Protein AF-A0A371FXV1-F1 (afdb_monomer_lite)

Foldseek 3Di:
DWDDDDDFKTKDFDADPVQNLTKIWIWGDDPPDIDIQIATRDPVRVVVSVVVVVVVSVVVVVVVD

pLDDT: mean 92.13, std 5.15, range [65.88, 97.31]

Structure (mmCIF, N/CA/C/O backbone):
data_AF-A0A371FXV1-F1
#
_entry.id   AF-A0A371FXV1-F1
#
loop_
_atom_site.group_PDB
_atom_site.id
_atom_site.type_symbol
_atom_site.label_atom_id
_atom_site.label_alt_id
_atom_site.label_comp_id
_atom_site.label_asym_id
_atom_site.label_entity_id
_atom_site.label_seq_id
_atom_site.pdbx_PDB_ins_code
_atom_site.Cartn_x
_atom_site.Cartn_y
_atom_site.Cartn_z
_atom_site.occupancy
_atom_site.B_iso_or_equiv
_atom_site.auth_seq_id
_atom_site.auth_comp_id
_atom_site.auth_asym_id
_atom_site.auth_atom_id
_atom_site.pdbx_PDB_model_num
ATOM 1 N N . LEU A 1 1 ? 4.015 -6.666 -7.759 1.00 91.00 1 LEU A N 1
ATOM 2 C CA . LEU A 1 1 ? 5.211 -6.851 -6.909 1.00 91.00 1 LEU A CA 1
ATOM 3 C C . LEU A 1 1 ? 4.998 -6.131 -5.586 1.00 91.00 1 LEU A C 1
ATOM 5 O O . LEU A 1 1 ? 4.804 -4.924 -5.612 1.00 91.00 1 LEU A O 1
ATOM 9 N N . VAL A 1 2 ? 5.020 -6.839 -4.457 1.00 94.12 2 VAL A N 1
ATOM 10 C CA . VAL A 1 2 ? 5.018 -6.193 -3.133 1.00 94.12 2 VAL A CA 1
ATOM 11 C C . VAL A 1 2 ? 6.413 -5.623 -2.867 1.00 94.12 2 VAL A C 1
ATOM 13 O O . VAL A 1 2 ? 7.402 -6.318 -3.081 1.00 94.12 2 VAL A O 1
ATOM 16 N N . THR A 1 3 ? 6.497 -4.352 -2.480 1.00 93.38 3 THR A N 1
ATOM 17 C CA . THR A 1 3 ? 7.760 -3.620 -2.291 1.00 93.38 3 THR A CA 1
ATOM 18 C C . THR A 1 3 ? 8.135 -3.419 -0.829 1.00 93.38 3 THR A C 1
ATOM 20 O O . THR A 1 3 ? 9.317 -3.293 -0.521 1.00 93.38 3 THR A O 1
ATOM 23 N N . SER A 1 4 ? 7.161 -3.387 0.081 1.00 93.94 4 SER A N 1
ATOM 24 C CA . SER A 1 4 ? 7.394 -3.302 1.529 1.00 93.94 4 SER A CA 1
ATOM 25 C C . SER A 1 4 ? 6.200 -3.888 2.268 1.00 93.94 4 SER A C 1
ATOM 27 O O . SER A 1 4 ? 5.073 -3.751 1.796 1.00 93.94 4 SER A O 1
ATOM 29 N N . ILE A 1 5 ? 6.445 -4.527 3.410 1.00 96.62 5 ILE A N 1
ATOM 30 C CA . ILE A 1 5 ? 5.414 -5.088 4.286 1.00 96.62 5 ILE A CA 1
ATOM 31 C C . ILE A 1 5 ? 5.786 -4.740 5.723 1.00 96.62 5 ILE A C 1
ATOM 33 O O . ILE A 1 5 ? 6.924 -4.951 6.139 1.00 96.62 5 ILE A O 1
ATOM 37 N N . HIS A 1 6 ? 4.812 -4.232 6.461 1.00 94.19 6 HIS A N 1
ATOM 38 C CA . HIS A 1 6 ? 4.851 -3.952 7.887 1.00 94.19 6 HIS A CA 1
ATOM 39 C C . HIS A 1 6 ? 3.597 -4.547 8.542 1.00 94.19 6 HIS A C 1
ATOM 41 O O . HIS A 1 6 ? 2.753 -5.130 7.864 1.00 94.19 6 HIS A O 1
ATOM 47 N N . GLU A 1 7 ? 3.480 -4.420 9.863 1.00 93.19 7 GLU A N 1
ATOM 48 C CA . GLU A 1 7 ? 2.415 -5.064 10.643 1.00 93.19 7 GLU A CA 1
ATOM 49 C C . GLU A 1 7 ? 1.001 -4.672 10.185 1.00 93.19 7 GLU A C 1
ATOM 51 O O . GLU A 1 7 ? 0.140 -5.535 10.050 1.00 93.19 7 GLU A O 1
ATOM 56 N N . ASN A 1 8 ? 0.773 -3.390 9.892 1.00 93.31 8 ASN A N 1
ATOM 57 C CA . ASN A 1 8 ? -0.540 -2.859 9.519 1.00 93.31 8 ASN A CA 1
ATOM 58 C C . ASN A 1 8 ? -0.578 -2.232 8.120 1.00 93.31 8 ASN A C 1
ATOM 60 O O . ASN A 1 8 ? -1.603 -1.673 7.734 1.00 93.31 8 ASN A O 1
ATOM 64 N N . TRP A 1 9 ? 0.508 -2.292 7.348 1.00 96.00 9 TRP A N 1
ATOM 65 C CA . TRP A 1 9 ? 0.507 -1.767 5.989 1.00 96.00 9 TRP A CA 1
ATOM 66 C C . TRP A 1 9 ? 1.473 -2.492 5.067 1.00 96.00 9 TRP A C 1
ATOM 68 O O . TRP A 1 9 ? 2.492 -3.037 5.485 1.00 96.00 9 TRP A O 1
ATOM 78 N N . PHE A 1 10 ? 1.175 -2.457 3.775 1.00 97.19 10 PHE A N 1
ATOM 79 C CA . PHE A 1 10 ? 2.108 -2.886 2.744 1.00 97.19 10 PHE A CA 1
ATOM 80 C C . PHE A 1 10 ? 2.023 -1.976 1.522 1.00 97.19 10 PHE A C 1
ATOM 82 O O . PHE A 1 10 ? 1.008 -1.330 1.263 1.00 97.19 10 PHE A O 1
ATOM 89 N N . SER A 1 11 ? 3.104 -1.929 0.750 1.00 95.44 11 SER A N 1
ATOM 90 C CA . SER A 1 11 ? 3.137 -1.262 -0.547 1.00 95.44 11 SER A CA 1
ATOM 91 C C . SER A 1 11 ? 3.338 -2.283 -1.654 1.00 95.44 11 SER A C 1
ATOM 93 O O . SER A 1 11 ? 4.130 -3.218 -1.528 1.00 95.44 11 SER A O 1
ATOM 95 N N . ALA A 1 12 ? 2.628 -2.108 -2.761 1.00 95.62 12 ALA A N 1
ATOM 96 C CA . ALA A 1 12 ? 2.781 -2.931 -3.946 1.00 95.62 12 ALA A CA 1
ATOM 97 C C . ALA A 1 12 ? 2.807 -2.066 -5.201 1.00 95.62 12 ALA A C 1
ATOM 99 O O . ALA A 1 12 ? 2.181 -1.011 -5.260 1.00 95.62 12 ALA A O 1
ATOM 100 N N . ARG A 1 13 ? 3.521 -2.537 -6.222 1.00 93.56 13 ARG A N 1
ATOM 101 C CA . ARG A 1 13 ? 3.564 -1.938 -7.553 1.00 93.56 13 ARG A CA 1
ATOM 102 C C . ARG A 1 13 ? 3.144 -2.919 -8.635 1.00 93.56 13 ARG A C 1
ATOM 104 O O . ARG A 1 13 ? 3.519 -4.096 -8.597 1.00 93.56 13 ARG A O 1
ATOM 111 N N . CYS A 1 14 ? 2.399 -2.421 -9.612 1.00 92.00 14 CYS A N 1
ATOM 112 C CA . CYS A 1 14 ? 2.116 -3.084 -10.875 1.00 92.00 14 CYS A CA 1
ATOM 113 C C . CYS A 1 14 ? 3.037 -2.493 -11.942 1.00 92.00 14 CYS A C 1
ATOM 115 O O . CYS A 1 14 ? 3.029 -1.287 -12.162 1.00 92.00 14 CYS A O 1
ATOM 117 N N . ILE A 1 15 ? 3.851 -3.333 -12.574 1.00 89.94 15 ILE A N 1
ATOM 118 C CA . ILE A 1 15 ? 4.773 -2.937 -13.640 1.00 89.94 15 ILE A CA 1
ATOM 119 C C . ILE A 1 15 ? 4.530 -3.902 -14.794 1.00 89.94 15 ILE A C 1
ATOM 121 O O . ILE A 1 15 ? 4.443 -5.111 -14.577 1.00 89.94 15 ILE A O 1
ATOM 125 N N . ASN A 1 16 ? 4.405 -3.378 -16.007 1.00 87.50 16 ASN A N 1
ATOM 126 C CA . ASN A 1 16 ? 4.271 -4.178 -17.219 1.00 87.50 16 ASN A CA 1
ATOM 127 C C . ASN A 1 16 ? 5.055 -3.522 -18.367 1.00 87.50 16 ASN A C 1
ATOM 129 O O . ASN A 1 16 ? 5.650 -2.454 -18.208 1.00 87.50 16 ASN A O 1
ATOM 133 N N . THR A 1 17 ? 5.063 -4.167 -19.532 1.00 87.12 17 THR A N 1
ATOM 134 C CA . THR A 1 17 ? 5.800 -3.683 -20.707 1.00 87.12 17 THR A CA 1
ATOM 135 C C . THR A 1 17 ? 5.222 -2.401 -21.312 1.00 87.12 17 THR A C 1
ATOM 137 O O . THR A 1 17 ? 5.958 -1.688 -21.988 1.00 87.12 17 THR A O 1
ATOM 140 N N . SER A 1 18 ? 3.950 -2.067 -21.062 1.00 87.75 18 SER A N 1
ATOM 141 C CA . SER A 1 18 ? 3.327 -0.827 -21.546 1.00 87.75 18 SER A CA 1
ATOM 142 C C . SER A 1 18 ? 3.508 0.363 -20.595 1.00 87.75 18 SER A C 1
ATOM 144 O O . SER A 1 18 ? 3.499 1.505 -21.047 1.00 87.75 18 SER A O 1
ATOM 146 N N . LYS A 1 19 ? 3.724 0.122 -19.295 1.00 85.38 19 LYS A N 1
ATOM 147 C CA . LYS A 1 19 ? 3.960 1.136 -18.257 1.00 85.38 19 LYS A CA 1
ATOM 148 C C . LYS A 1 19 ? 5.182 0.741 -17.408 1.00 85.38 19 LYS A C 1
ATOM 150 O O . LYS A 1 19 ? 5.021 0.198 -16.313 1.00 85.38 19 LYS A O 1
ATOM 155 N N . PRO A 1 20 ? 6.412 1.040 -17.879 1.00 84.56 20 PRO A N 1
ATOM 156 C CA . PRO A 1 20 ? 7.657 0.625 -17.216 1.00 84.56 20 PRO A CA 1
ATOM 157 C C . PRO A 1 20 ? 7.868 1.273 -15.845 1.00 84.56 20 PRO A C 1
ATOM 159 O O . PRO A 1 20 ? 8.437 0.670 -14.940 1.00 84.56 20 PRO A O 1
ATOM 162 N N . ALA A 1 21 ? 7.384 2.50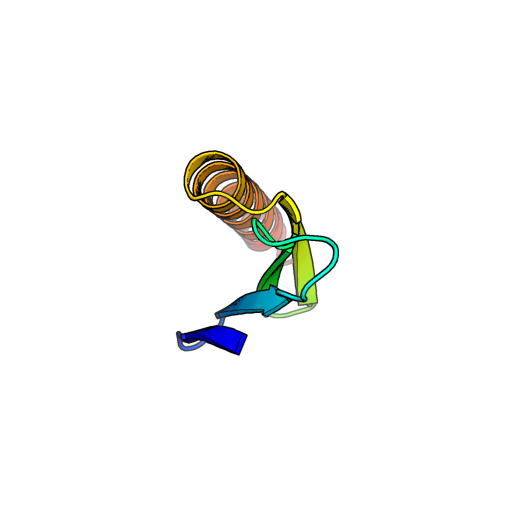7 -15.690 1.00 86.88 21 ALA A N 1
ATOM 163 C CA . ALA A 1 21 ? 7.337 3.214 -14.414 1.00 86.88 21 ALA A CA 1
ATOM 164 C C . ALA A 1 21 ? 6.417 2.491 -13.406 1.00 86.88 21 ALA A C 1
ATOM 166 O O . ALA A 1 21 ? 6.686 2.453 -12.202 1.00 86.88 21 ALA A O 1
ATOM 167 N N . GLY A 1 22 ? 5.363 1.863 -13.929 1.00 90.56 22 GLY A N 1
ATOM 168 C CA . GLY A 1 22 ? 4.319 1.187 -13.180 1.00 90.56 22 GLY A CA 1
ATOM 169 C C . GLY A 1 22 ? 3.318 2.131 -12.523 1.00 90.56 22 GLY A C 1
ATOM 170 O O . GLY A 1 22 ? 3.317 3.339 -12.735 1.00 90.56 22 GLY A O 1
ATOM 171 N N . GLU A 1 23 ? 2.468 1.543 -11.700 1.00 94.50 23 GLU A N 1
ATOM 172 C CA . GLU A 1 23 ? 1.615 2.202 -10.711 1.00 94.50 23 GLU A CA 1
ATOM 173 C C . GLU A 1 23 ? 1.812 1.482 -9.386 1.00 94.50 23 GLU A C 1
ATOM 175 O O . GLU A 1 23 ? 2.329 0.359 -9.348 1.00 94.50 23 GLU A O 1
ATOM 180 N N . GLY A 1 24 ? 1.399 2.095 -8.288 1.00 95.44 24 GLY A N 1
ATOM 181 C CA . GLY A 1 24 ? 1.430 1.432 -7.003 1.00 95.44 24 GLY A CA 1
ATOM 182 C C . GLY A 1 24 ? 0.259 1.766 -6.112 1.00 95.44 24 GLY A C 1
ATOM 183 O O . GLY A 1 24 ? -0.485 2.716 -6.334 1.00 95.44 24 GLY A O 1
ATOM 184 N N . ALA A 1 25 ? 0.122 0.932 -5.093 1.00 97.06 25 ALA A N 1
ATOM 185 C CA . ALA A 1 25 ? -0.825 1.085 -4.015 1.00 97.06 25 ALA A CA 1
ATOM 186 C C . ALA A 1 25 ? -0.082 0.959 -2.685 1.00 97.06 25 ALA A C 1
ATOM 188 O O . ALA A 1 25 ? 0.793 0.101 -2.532 1.00 97.06 25 ALA A O 1
ATOM 189 N N . ILE A 1 26 ? -0.430 1.811 -1.730 1.00 97.31 26 ILE A N 1
ATOM 190 C CA . ILE A 1 26 ? -0.161 1.598 -0.308 1.00 97.31 26 ILE A CA 1
ATOM 191 C C . ILE A 1 26 ? -1.482 1.186 0.321 1.00 97.31 26 ILE A C 1
ATOM 193 O O . ILE A 1 26 ? -2.486 1.879 0.159 1.00 97.31 26 ILE A O 1
ATOM 197 N N . VAL A 1 27 ? -1.475 0.051 1.007 1.00 97.19 27 VAL A N 1
ATOM 198 C CA . VAL A 1 27 ? -2.635 -0.488 1.708 1.00 97.19 27 VAL A CA 1
ATOM 199 C C . VAL A 1 27 ? -2.356 -0.410 3.200 1.00 97.19 27 VAL A C 1
ATOM 201 O O . VAL A 1 27 ? -1.375 -0.996 3.647 1.00 97.19 27 VAL A O 1
ATOM 204 N N . ILE A 1 28 ? -3.195 0.304 3.953 1.00 97.00 28 ILE A N 1
ATOM 205 C CA . ILE A 1 28 ? -3.085 0.451 5.412 1.00 97.00 28 ILE A CA 1
ATOM 206 C C . ILE A 1 28 ? -4.354 -0.083 6.066 1.00 97.00 28 ILE A C 1
ATOM 208 O O . ILE A 1 28 ? -5.455 0.355 5.739 1.00 97.00 28 ILE A O 1
ATOM 212 N N . GLN A 1 29 ? -4.201 -1.000 7.012 1.00 94.38 29 GLN A N 1
ATOM 213 C CA . GLN A 1 29 ? -5.265 -1.466 7.884 1.00 94.38 29 GLN A CA 1
ATOM 214 C C . GLN A 1 29 ? -5.316 -0.597 9.147 1.00 94.38 29 GLN A C 1
ATOM 216 O O . GLN A 1 29 ? -4.311 -0.412 9.835 1.00 94.38 29 GLN A O 1
ATOM 221 N N . THR A 1 30 ? -6.497 -0.078 9.467 1.00 89.69 30 THR A N 1
ATOM 222 C CA . THR A 1 30 ? -6.805 0.531 10.768 1.00 89.69 30 THR A CA 1
ATOM 223 C C . THR A 1 30 ? -7.762 -0.366 11.551 1.00 89.69 30 THR A C 1
ATOM 225 O O . THR A 1 30 ? -8.087 -1.472 11.118 1.00 89.69 30 THR A O 1
ATOM 228 N N . ALA A 1 31 ? -8.223 0.099 12.715 1.00 88.25 31 ALA A N 1
ATOM 229 C CA . ALA A 1 31 ? -9.176 -0.646 13.530 1.00 88.25 31 ALA A CA 1
ATOM 230 C C . ALA A 1 31 ? -10.518 -0.899 12.812 1.00 88.25 31 ALA A C 1
ATOM 232 O O . ALA A 1 31 ? -11.095 -1.969 12.992 1.00 88.25 31 ALA A O 1
ATOM 233 N N . ALA A 1 32 ? -11.002 0.049 11.996 1.00 88.69 32 ALA A N 1
ATOM 234 C CA . ALA A 1 32 ? -12.300 -0.063 11.323 1.00 88.69 32 ALA A CA 1
ATOM 235 C C . ALA A 1 32 ? -12.247 0.017 9.786 1.00 88.69 32 ALA A C 1
ATOM 237 O O . ALA A 1 32 ? -13.261 -0.242 9.136 1.00 88.69 32 ALA A O 1
ATOM 238 N N . TYR A 1 33 ? -11.099 0.350 9.183 1.00 89.69 33 TYR A N 1
ATOM 239 C CA . TYR A 1 33 ? -10.998 0.602 7.743 1.00 89.69 33 TYR A CA 1
ATOM 240 C C . TYR A 1 33 ? -9.759 -0.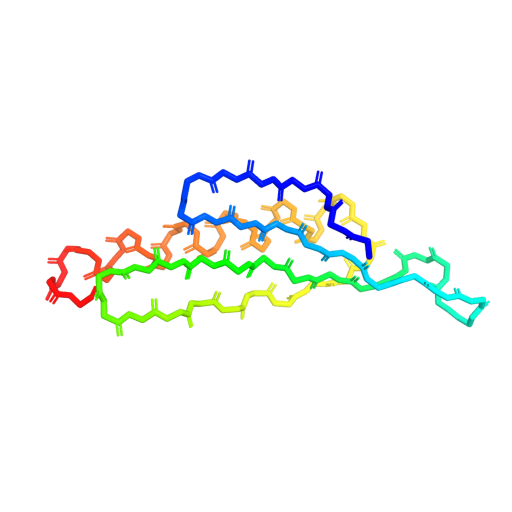029 7.106 1.00 89.69 33 TYR A C 1
ATOM 242 O O . TYR A 1 33 ? -8.757 -0.316 7.759 1.00 89.69 33 TYR A O 1
ATOM 250 N N . ILE A 1 34 ? -9.822 -0.186 5.784 1.00 93.62 34 ILE A N 1
ATOM 251 C CA . ILE A 1 34 ? -8.658 -0.440 4.936 1.00 93.62 34 ILE A CA 1
ATOM 252 C C . ILE A 1 34 ? -8.523 0.748 3.985 1.00 93.62 34 ILE A C 1
ATOM 254 O O . ILE A 1 34 ? -9.406 0.997 3.164 1.00 93.62 34 ILE A O 1
ATOM 258 N N . PHE A 1 35 ? -7.417 1.477 4.090 1.00 94.38 35 PHE A N 1
ATOM 259 C CA . PHE A 1 35 ? -7.078 2.571 3.187 1.00 94.38 35 PHE A CA 1
ATOM 260 C C . PHE A 1 35 ? -6.239 2.062 2.033 1.00 94.38 35 PHE A C 1
ATOM 262 O O . PHE A 1 35 ? -5.283 1.322 2.239 1.00 94.38 35 PHE A O 1
ATOM 269 N N . VAL A 1 36 ? -6.578 2.507 0.824 1.00 96.31 36 VAL A N 1
ATOM 270 C CA . VAL A 1 36 ? -5.823 2.210 -0.393 1.00 96.31 36 VAL A CA 1
ATOM 271 C C . VAL A 1 36 ? -5.438 3.531 -1.051 1.00 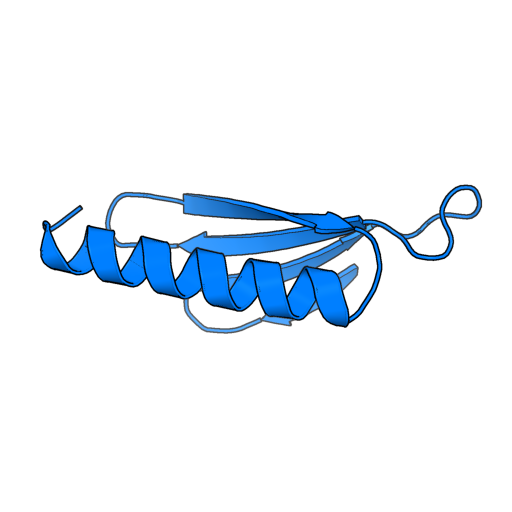96.31 36 VAL A C 1
ATOM 273 O O . VAL A 1 36 ? -6.288 4.224 -1.608 1.00 96.31 36 VAL A O 1
ATOM 276 N N . ALA A 1 37 ? -4.158 3.892 -0.979 1.00 96.69 37 ALA A N 1
ATOM 277 C CA . ALA A 1 37 ? -3.610 5.075 -1.633 1.00 96.69 37 ALA A CA 1
ATOM 278 C C . ALA A 1 37 ? -2.912 4.672 -2.936 1.00 96.69 37 ALA A C 1
ATOM 280 O O . ALA A 1 37 ? -1.869 4.015 -2.908 1.00 96.69 37 ALA A O 1
ATOM 281 N N . LEU A 1 38 ? -3.493 5.062 -4.072 1.00 96.81 38 LEU A N 1
ATOM 282 C CA . LEU A 1 38 ? -2.944 4.805 -5.404 1.00 96.81 38 LEU A CA 1
ATOM 283 C C . LEU A 1 38 ? -1.963 5.907 -5.814 1.00 96.81 38 LEU A C 1
ATOM 285 O O . LEU A 1 38 ? -2.180 7.083 -5.521 1.00 96.81 38 LEU A O 1
ATOM 289 N N . TYR A 1 39 ? -0.889 5.536 -6.507 1.00 95.50 39 TYR A N 1
ATOM 290 C CA . TYR A 1 39 ? 0.126 6.476 -6.969 1.00 95.50 39 TYR A CA 1
ATOM 291 C C . TYR A 1 39 ? 0.783 6.045 -8.282 1.00 95.50 39 TYR A C 1
ATOM 293 O O . TYR A 1 39 ? 0.872 4.864 -8.617 1.00 95.50 39 TYR A O 1
ATOM 301 N N . GLU A 1 40 ? 1.291 7.034 -9.013 1.00 93.69 40 GLU A N 1
ATOM 302 C CA . GLU A 1 40 ? 2.054 6.833 -10.245 1.00 93.69 40 GLU A CA 1
ATOM 303 C C . GLU A 1 40 ? 3.458 6.281 -9.985 1.00 93.69 40 GLU A C 1
ATOM 305 O O . GLU A 1 40 ? 4.085 6.562 -8.965 1.00 93.69 40 GLU A O 1
ATOM 310 N N . GLY A 1 41 ? 3.988 5.541 -10.953 1.00 88.06 41 GLY A N 1
ATOM 311 C CA . GLY A 1 41 ? 5.237 4.792 -10.877 1.00 88.06 41 GLY A CA 1
ATOM 312 C C . GLY A 1 41 ? 6.521 5.600 -10.711 1.00 88.06 41 GLY A C 1
ATOM 313 O O . GLY A 1 41 ? 7.329 5.712 -11.623 1.00 88.06 41 GLY A O 1
ATOM 314 N N . SER A 1 42 ? 6.761 6.166 -9.536 1.00 88.50 42 SER A N 1
ATOM 315 C CA . SER A 1 42 ? 8.067 6.705 -9.148 1.00 88.50 42 SER A CA 1
ATOM 316 C C . SER A 1 42 ? 8.162 6.861 -7.634 1.00 88.50 42 SER A C 1
ATOM 318 O O . SER A 1 42 ? 7.164 6.794 -6.917 1.00 88.50 42 SER A O 1
ATOM 320 N N . ILE A 1 43 ? 9.383 7.062 -7.135 1.00 89.94 43 ILE A N 1
ATOM 321 C CA . ILE A 1 43 ? 9.635 7.214 -5.696 1.00 89.94 43 ILE A CA 1
ATOM 322 C C . ILE A 1 43 ? 8.906 8.452 -5.148 1.00 89.94 43 ILE A C 1
ATOM 324 O O . ILE A 1 43 ? 8.293 8.377 -4.092 1.00 89.94 43 ILE A O 1
ATOM 328 N N . GLY A 1 44 ? 8.887 9.568 -5.885 1.00 94.88 44 GLY A N 1
ATOM 329 C CA . GLY A 1 44 ? 8.259 10.817 -5.432 1.00 94.88 44 GLY A CA 1
ATOM 330 C C . GLY A 1 44 ? 6.754 10.703 -5.120 1.00 94.88 44 GLY A C 1
ATOM 331 O O . GLY A 1 44 ? 6.351 10.999 -3.994 1.00 94.88 44 GLY A O 1
ATOM 332 N N . PRO A 1 45 ? 5.898 10.292 -6.076 1.00 95.44 45 PRO A N 1
ATOM 333 C CA . PRO A 1 45 ? 4.486 10.003 -5.839 1.00 95.44 45 PRO A CA 1
ATOM 334 C C . PRO A 1 45 ? 4.261 8.943 -4.762 1.00 95.44 45 PRO A C 1
ATOM 336 O O . PRO A 1 45 ? 3.365 9.133 -3.948 1.00 95.44 45 PRO A O 1
ATOM 339 N N . ALA A 1 46 ? 5.088 7.891 -4.699 1.00 94.56 46 ALA A N 1
ATOM 340 C CA . ALA A 1 46 ? 4.994 6.878 -3.647 1.00 94.56 46 ALA A CA 1
ATOM 341 C C . ALA A 1 46 ? 5.198 7.486 -2.250 1.00 94.56 46 ALA A C 1
ATOM 343 O O . ALA A 1 46 ? 4.373 7.289 -1.361 1.00 94.56 46 ALA A O 1
ATOM 344 N N . SER A 1 47 ? 6.251 8.290 -2.064 1.00 94.81 47 SER A N 1
ATOM 345 C CA . SER A 1 47 ? 6.527 8.970 -0.794 1.00 94.81 47 SER A CA 1
ATOM 346 C C . SER A 1 47 ? 5.415 9.947 -0.409 1.00 94.81 47 SER A C 1
ATOM 348 O O . SER A 1 47 ? 5.021 9.996 0.753 1.00 94.81 47 SER A O 1
ATOM 350 N N . ARG A 1 48 ? 4.867 10.701 -1.374 1.00 97.00 48 ARG A N 1
ATOM 351 C CA . ARG A 1 48 ? 3.734 11.604 -1.113 1.00 97.00 48 ARG A CA 1
ATOM 352 C C . ARG A 1 48 ? 2.459 10.847 -0.754 1.00 97.00 48 ARG A C 1
ATOM 354 O O . ARG A 1 48 ? 1.750 11.279 0.148 1.00 97.00 48 ARG A O 1
ATOM 361 N N . ALA A 1 49 ? 2.178 9.736 -1.430 1.00 96.50 49 ALA A N 1
ATOM 362 C CA . ALA A 1 49 ? 1.029 8.892 -1.126 1.00 96.50 49 ALA A CA 1
ATOM 363 C C . ALA A 1 49 ? 1.138 8.287 0.278 1.00 96.50 49 ALA A C 1
ATOM 365 O O . ALA A 1 49 ? 0.153 8.308 1.007 1.00 96.50 49 ALA A O 1
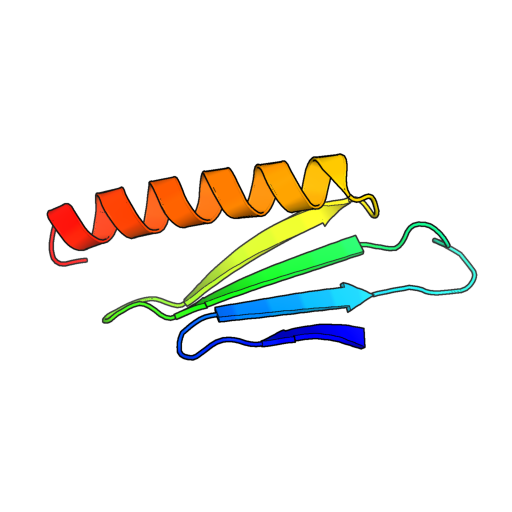ATOM 366 N N . MET A 1 50 ? 2.332 7.842 0.687 1.00 95.31 50 MET A N 1
ATOM 367 C CA . MET A 1 50 ? 2.578 7.357 2.049 1.00 95.31 50 MET A CA 1
ATOM 368 C C . MET A 1 50 ? 2.336 8.451 3.086 1.00 95.31 50 MET A C 1
ATOM 370 O O . MET A 1 50 ? 1.550 8.254 4.004 1.00 95.31 50 MET A O 1
ATOM 374 N N . ALA A 1 51 ? 2.933 9.632 2.899 1.00 96.31 51 ALA A N 1
ATOM 375 C CA . ALA A 1 51 ? 2.757 10.749 3.823 1.00 96.31 51 ALA A CA 1
ATOM 376 C C . ALA A 1 51 ? 1.283 11.178 3.952 1.00 96.31 51 ALA A C 1
ATOM 378 O O . ALA A 1 51 ? 0.807 11.447 5.054 1.00 96.31 51 ALA A O 1
ATOM 379 N N . ALA A 1 52 ? 0.542 11.212 2.839 1.00 96.25 52 ALA A N 1
ATOM 380 C CA . ALA A 1 52 ? -0.883 11.533 2.848 1.00 96.25 52 ALA A CA 1
ATOM 381 C C . ALA A 1 52 ? -1.726 10.436 3.522 1.00 96.25 52 ALA A C 1
ATOM 383 O O . ALA A 1 52 ? -2.646 10.753 4.278 1.00 96.25 52 ALA A O 1
ATOM 384 N N . ALA A 1 53 ? -1.411 9.161 3.273 1.00 94.81 53 ALA A N 1
ATOM 385 C CA . ALA A 1 53 ? -2.094 8.030 3.891 1.00 94.81 53 ALA A CA 1
ATOM 386 C C . ALA A 1 53 ? -1.862 7.999 5.410 1.00 94.81 53 ALA A C 1
ATOM 388 O O . ALA A 1 53 ? -2.832 7.891 6.155 1.00 94.81 53 ALA A O 1
ATOM 389 N N . ASP A 1 54 ? -0.623 8.201 5.865 1.00 93.69 54 ASP A N 1
ATOM 390 C CA . ASP A 1 54 ? -0.276 8.314 7.289 1.00 93.69 54 ASP A CA 1
ATOM 391 C C . ASP A 1 54 ? -0.969 9.4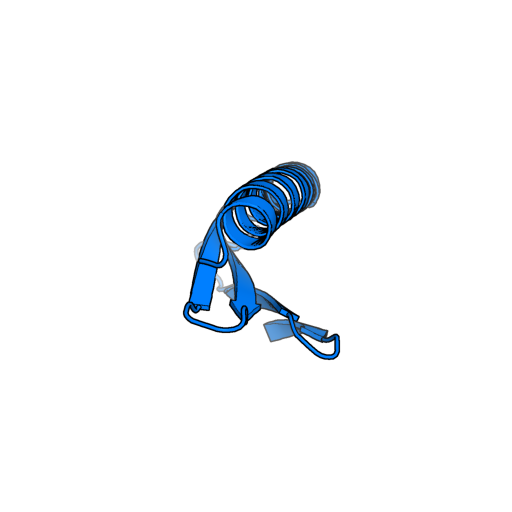99 7.963 1.00 93.69 54 ASP A C 1
ATOM 393 O O . ASP A 1 54 ? -1.497 9.388 9.071 1.00 93.69 54 ASP A O 1
ATOM 397 N N . GLN A 1 55 ? -1.016 10.653 7.294 1.00 94.69 55 GLN A N 1
ATOM 398 C CA . GLN A 1 55 ? -1.727 11.806 7.832 1.00 94.69 55 GLN A CA 1
ATOM 399 C C . GLN A 1 55 ? -3.222 11.504 7.996 1.00 94.69 55 GLN A C 1
ATOM 401 O O . GLN A 1 55 ? -3.813 11.881 9.008 1.00 94.69 55 GLN A O 1
ATOM 406 N N . LEU A 1 56 ? -3.847 10.838 7.023 1.00 92.44 56 LEU A N 1
ATOM 407 C CA . LEU A 1 56 ? -5.267 10.507 7.085 1.00 92.44 56 LEU A CA 1
ATOM 408 C C . LEU A 1 56 ? -5.567 9.484 8.185 1.00 92.44 56 LEU A C 1
ATOM 410 O O . LEU A 1 56 ? -6.480 9.706 8.981 1.00 92.44 56 LEU A O 1
ATOM 414 N N . THR A 1 57 ? -4.794 8.401 8.266 1.00 92.81 57 THR A N 1
ATOM 415 C CA . THR A 1 57 ? -4.971 7.365 9.297 1.00 92.81 57 THR A CA 1
ATOM 416 C C . THR A 1 57 ? -4.785 7.945 10.694 1.00 92.81 57 THR A C 1
ATOM 418 O O . THR A 1 57 ? -5.581 7.655 11.585 1.00 92.81 57 THR A O 1
ATOM 421 N N . TRP A 1 58 ? -3.827 8.859 10.873 1.00 91.25 58 TRP A N 1
ATOM 422 C CA . TRP A 1 58 ? -3.664 9.612 12.116 1.00 91.25 58 TRP A CA 1
ATOM 423 C C . TRP A 1 58 ? -4.907 10.436 12.479 1.00 91.25 58 TRP A C 1
ATOM 425 O O . TRP A 1 58 ? -5.370 10.406 13.621 1.00 91.25 58 TRP A O 1
ATOM 435 N N . GLN A 1 59 ? -5.480 11.175 11.523 1.00 91.75 59 GLN A N 1
ATOM 436 C CA . GLN A 1 59 ? -6.680 11.983 11.779 1.00 91.75 59 GLN A CA 1
ATOM 437 C C . GLN A 1 59 ? -7.905 11.128 12.120 1.00 91.75 59 GLN A C 1
ATOM 439 O O . GLN A 1 59 ? -8.747 11.561 12.907 1.00 91.75 59 GLN A O 1
ATOM 444 N N . LEU A 1 60 ? -8.010 9.933 11.543 1.00 88.88 60 LEU A N 1
ATOM 445 C CA . LEU A 1 60 ? -9.101 9.000 11.819 1.00 88.88 60 LEU A CA 1
ATOM 446 C C . LEU A 1 60 ? -8.938 8.312 13.173 1.00 88.88 60 LEU A C 1
ATOM 448 O O . LEU A 1 60 ? -9.883 8.317 13.960 1.00 88.88 60 LEU A O 1
ATOM 452 N N . GLY A 1 61 ? -7.7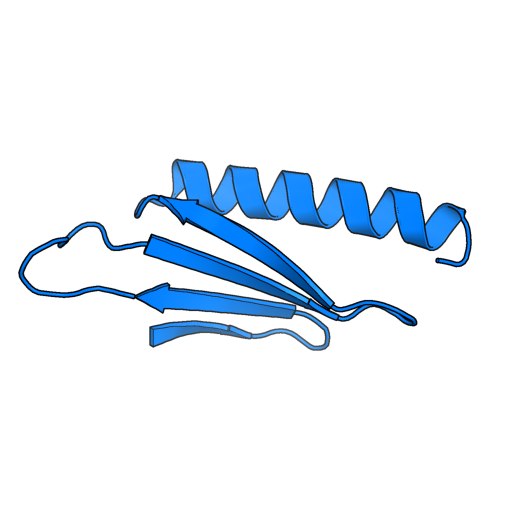15 7.905 13.523 1.00 87.81 61 GLY A N 1
ATOM 453 C CA . GLY A 1 61 ? -7.408 7.380 14.853 1.00 87.81 61 GLY A CA 1
ATOM 454 C C . GLY A 1 61 ? -7.779 8.364 15.967 1.00 87.81 61 GLY A C 1
ATOM 455 O O . GLY A 1 61 ? -8.354 7.971 16.978 1.00 87.81 61 GLY A O 1
ATOM 456 N N . ARG A 1 62 ? -7.577 9.674 15.755 1.00 88.31 62 ARG A N 1
ATOM 457 C CA . ARG A 1 62 ? -8.024 10.720 16.701 1.00 88.31 62 ARG A CA 1
ATOM 458 C C . ARG A 1 62 ? -9.544 10.825 16.852 1.00 88.31 62 ARG A C 1
ATOM 460 O O . ARG A 1 62 ? -10.011 11.406 17.828 1.00 88.31 62 ARG A O 1
ATOM 467 N N . LYS A 1 63 ? -10.308 10.320 15.887 1.00 85.88 63 LYS A N 1
ATOM 468 C CA . LYS A 1 63 ? -11.775 10.302 15.893 1.00 85.88 63 LYS A CA 1
ATOM 469 C C . LYS A 1 63 ? -12.349 8.956 16.349 1.00 85.88 63 LYS A C 1
ATOM 471 O O . LYS A 1 63 ? -13.567 8.816 16.334 1.00 85.88 63 LYS A O 1
ATOM 476 N N . ASN A 1 64 ? -11.503 8.008 16.772 1.00 76.94 64 ASN A N 1
ATOM 477 C CA . ASN A 1 64 ? -11.874 6.609 17.028 1.00 76.94 64 ASN A CA 1
ATOM 478 C C . ASN A 1 64 ? -12.568 5.955 15.820 1.00 76.94 64 ASN A C 1
ATOM 480 O O . ASN A 1 64 ? -13.504 5.172 15.980 1.00 76.94 64 ASN A O 1
ATOM 484 N N . LEU A 1 65 ? -12.114 6.333 14.623 1.00 65.88 65 LEU A N 1
ATOM 485 C CA . LEU A 1 65 ? -12.512 5.784 13.333 1.00 65.88 65 LEU A CA 1
ATOM 486 C C . LEU A 1 65 ? -11.354 4.935 12.791 1.00 65.88 65 LEU A C 1
ATOM 488 O O . LEU A 1 65 ? -10.204 5.423 12.793 1.00 65.88 65 LEU A O 1
#

Radius of gyration: 12.64 Å; chains: 1; bounding box: 22×19×39 Å

Secondary structure (DSSP, 8-state):
-EEEE-SSEEEEEE--SS-TT-EEEEEEE-SS-EEEEEEESSHHHHHHHHHHHHHHHHHHHTTT-

Organism: Mucuna pruriens (NCBI:txid157652)

Sequence (65 aa):
LVTSIHENWFSARCINTSKPAGEGAIVIQTAAYIFVALYEGSIGPASRAMAAADQLTWQLGRKNL